Protein AF-A0A212C2M9-F1 (afdb_monomer_lite)

InterPro domains:
  IPR003166 Transcription factor TFIIE beta subunit, DNA-binding domain [PF02186] (7-58)
  IPR003166 Transcription factor TFIIE beta subunit, DNA-binding domain [PS51351] (1-60)
  IPR003166 Transcription factor TFIIE beta subunit, DNA-binding domain [cd07977] (1-60)
  IPR016656 Transcription initiation factor TFIIE, beta subunit [PTHR12716] (7-97)
  IPR036388 Winged helix-like DNA-binding domain superfamily [G3DSA:1.10.10.10] (1-60)
  IPR036390 Winged helix DNA-binding domain superfamily [SSF46785] (1-60)

Sequence (97 aa):
TRHQRGDTHPLTLEEILDETQHLDIGLKQKQWLMSEALVNNPKIEVIDGKYAFKPKYNLKDKKALLRLLDQHDQRGLGGILLEDIEEGLPNSQKAVK

Radius of gyration: 16.23 Å; chains: 1; bounding box: 39×24×42 Å

pLDDT: mean 71.7, std 8.88, range [47.88, 86.81]

Foldseek 3Di:
DQVLVVNQDFAALVVVCVVVVVPVDPPVVSVCCQPPVQVVDPQWDQDPNTTGGRQPQQDAALVSVVVVVVVCVVVVVDDDDLVSVVSRYNPVVVSVD

Secondary structure (DSSP, 8-state):
--GGGT----B-HHHHHHHTT-TT--HHHHHHIIIIITTS-TTEEEETTEEEE--SS---SHHHHHHHHHHHHHTT-----HHHHHHHSTTHHHHH-

Structure (mmCIF, N/CA/C/O backbone):
data_AF-A0A212C2M9-F1
#
_entry.id   AF-A0A212C2M9-F1
#
loop_
_atom_site.group_PDB
_atom_site.id
_atom_site.type_symbol
_atom_site.label_atom_id
_atom_site.label_alt_id
_atom_site.label_comp_id
_atom_site.label_asym_id
_atom_site.label_entity_id
_atom_site.label_seq_id
_atom_site.pdbx_PDB_ins_code
_atom_site.Cartn_x
_atom_site.Cartn_y
_atom_site.Cartn_z
_atom_site.occupancy
_atom_site.B_iso_or_equiv
_atom_site.auth_seq_id
_atom_site.auth_comp_id
_atom_site.auth_asym_id
_atom_site.auth_atom_id
_atom_site.pdbx_PDB_model_num
ATOM 1 N N . THR A 1 1 ? 6.198 4.559 6.232 1.00 53.19 1 THR A N 1
ATOM 2 C CA . THR A 1 1 ? 6.219 4.659 7.714 1.00 53.19 1 THR A CA 1
ATOM 3 C C . THR A 1 1 ? 5.622 3.473 8.501 1.00 53.19 1 THR A C 1
ATOM 5 O O . THR A 1 1 ? 5.591 3.563 9.710 1.00 53.19 1 THR A O 1
ATOM 8 N N . ARG A 1 2 ? 5.278 2.304 7.932 1.00 53.69 2 ARG A N 1
ATOM 9 C CA . ARG A 1 2 ? 5.197 1.006 8.678 1.00 53.69 2 ARG A CA 1
ATOM 10 C C . ARG A 1 2 ? 5.318 -0.170 7.701 1.00 53.69 2 ARG A C 1
ATOM 12 O O . ARG A 1 2 ? 6.240 -0.964 7.813 1.00 53.69 2 ARG A O 1
ATOM 19 N N . HIS A 1 3 ? 4.561 -0.110 6.600 1.00 50.75 3 HIS A N 1
ATOM 20 C CA . HIS A 1 3 ? 4.738 -0.974 5.418 1.00 50.75 3 HIS A CA 1
ATOM 21 C C . HIS A 1 3 ? 6.158 -0.877 4.817 1.00 50.75 3 HIS A C 1
ATOM 23 O O . HIS A 1 3 ? 6.779 -1.887 4.515 1.00 50.75 3 HIS A O 1
ATOM 29 N N . GLN A 1 4 ? 6.736 0.331 4.756 1.00 47.88 4 GLN A N 1
ATOM 30 C CA . GLN A 1 4 ? 8.142 0.551 4.367 1.00 47.88 4 GLN A CA 1
ATOM 31 C C . GLN A 1 4 ? 9.171 -0.069 5.332 1.00 47.88 4 GLN A C 1
ATOM 33 O O . GLN A 1 4 ? 10.331 -0.211 4.959 1.00 47.88 4 GLN A O 1
ATOM 38 N N . ARG A 1 5 ? 8.774 -0.404 6.569 1.00 49.12 5 ARG A N 1
ATOM 39 C CA . ARG A 1 5 ? 9.623 -1.089 7.559 1.00 49.12 5 ARG A CA 1
ATOM 40 C C . ARG A 1 5 ? 9.444 -2.615 7.529 1.00 49.12 5 ARG A C 1
ATOM 42 O O . ARG A 1 5 ? 10.172 -3.304 8.229 1.00 49.12 5 ARG A O 1
ATOM 49 N N . GLY A 1 6 ? 8.532 -3.137 6.701 1.00 51.22 6 GLY A N 1
ATOM 50 C CA . GLY A 1 6 ? 8.213 -4.567 6.620 1.00 51.22 6 GLY A CA 1
ATOM 51 C C . GLY A 1 6 ? 7.100 -5.020 7.570 1.00 51.22 6 GLY A C 1
ATOM 52 O O . GLY A 1 6 ? 6.645 -6.157 7.468 1.00 51.22 6 GLY A O 1
ATOM 53 N N . ASP A 1 7 ? 6.600 -4.130 8.432 1.00 54.06 7 ASP A N 1
ATOM 54 C CA . ASP A 1 7 ? 5.481 -4.409 9.330 1.00 54.06 7 ASP A CA 1
ATOM 55 C C . ASP A 1 7 ? 4.152 -4.265 8.584 1.00 54.06 7 ASP A C 1
ATOM 57 O O . ASP A 1 7 ? 3.541 -3.196 8.529 1.00 54.06 7 ASP A O 1
ATOM 61 N N . THR A 1 8 ? 3.718 -5.372 7.987 1.00 60.66 8 THR A N 1
ATOM 62 C CA . THR A 1 8 ? 2.385 -5.561 7.388 1.00 60.66 8 THR A CA 1
ATOM 63 C C . THR A 1 8 ? 1.480 -6.357 8.326 1.00 60.66 8 THR A C 1
ATOM 65 O O . THR A 1 8 ? 0.693 -7.195 7.890 1.00 60.66 8 THR A O 1
ATOM 68 N N . HIS A 1 9 ? 1.609 -6.144 9.640 1.00 63.62 9 HIS A N 1
ATOM 69 C CA . HIS 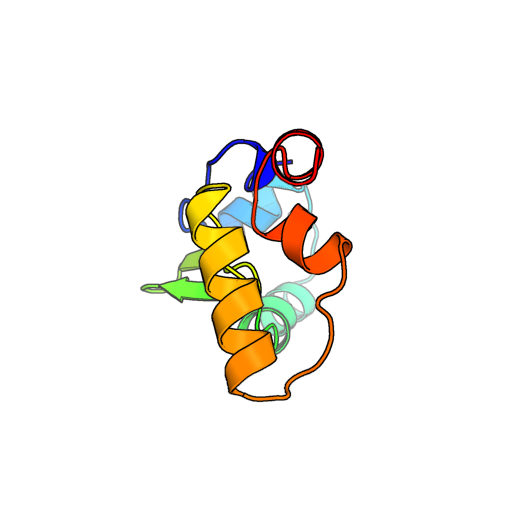A 1 9 ? 0.734 -6.841 10.571 1.00 63.62 9 HIS A CA 1
ATOM 70 C C . HIS A 1 9 ? -0.695 -6.282 10.478 1.00 63.62 9 HIS A C 1
ATOM 72 O O . HIS A 1 9 ? -0.878 -5.069 10.340 1.00 63.62 9 HIS A O 1
ATOM 78 N N . PRO A 1 10 ? -1.708 -7.156 10.548 1.00 69.44 10 PRO A N 1
ATOM 79 C CA . PRO A 1 10 ? -3.095 -6.732 10.574 1.00 69.44 10 PRO A CA 1
ATOM 80 C C . PRO A 1 10 ? -3.370 -5.983 11.886 1.00 69.44 10 PRO A C 1
ATOM 82 O O . PRO A 1 10 ? -3.131 -6.526 12.969 1.00 69.44 10 PRO A O 1
ATOM 85 N N . LEU A 1 11 ? -3.849 -4.744 11.773 1.00 73.31 11 LEU A N 1
ATOM 86 C CA . LEU A 1 11 ? -4.203 -3.856 12.883 1.00 73.31 11 LEU A CA 1
ATOM 87 C C . LEU A 1 11 ? -5.712 -3.648 12.913 1.00 73.31 11 LEU A C 1
ATOM 89 O O . LEU A 1 11 ? -6.360 -3.553 11.871 1.00 73.31 11 LEU A O 1
ATOM 93 N N . THR A 1 12 ? -6.294 -3.545 14.098 1.00 78.88 12 THR A N 1
ATOM 94 C CA . THR A 1 12 ? -7.685 -3.099 14.213 1.00 78.88 12 THR A CA 1
ATOM 95 C C . THR A 1 12 ? -7.798 -1.605 13.903 1.00 78.88 12 THR A C 1
ATOM 97 O O . THR A 1 12 ? -6.838 -0.847 14.037 1.00 78.88 12 THR A O 1
ATOM 100 N N . LEU A 1 13 ? -8.991 -1.155 13.497 1.00 74.00 13 LEU A N 1
ATOM 101 C CA . LEU A 1 13 ? -9.255 0.275 13.297 1.00 74.00 13 LEU A CA 1
ATOM 102 C C . LEU A 1 13 ? -8.935 1.085 14.562 1.00 74.00 13 LEU A C 1
ATOM 104 O O . LEU A 1 13 ? -8.468 2.212 14.467 1.00 74.00 13 LEU A O 1
ATOM 108 N N . GLU A 1 14 ? -9.166 0.503 15.737 1.00 74.06 14 GLU A N 1
ATOM 109 C CA . GLU A 1 14 ? -8.889 1.144 17.021 1.00 74.06 14 GLU A CA 1
ATOM 110 C C . GLU A 1 14 ? -7.392 1.343 17.236 1.00 74.06 14 GLU A C 1
ATOM 112 O O . GLU A 1 14 ? -6.990 2.452 17.560 1.00 74.06 14 GLU A O 1
ATOM 117 N N . GLU A 1 15 ? -6.565 0.334 16.947 1.00 78.62 15 GLU A N 1
ATOM 118 C CA . GLU A 1 15 ? -5.105 0.476 17.006 1.00 78.62 15 GLU A CA 1
ATOM 119 C C . GLU A 1 15 ? -4.579 1.497 15.985 1.00 78.62 15 GLU A C 1
ATOM 121 O O . GLU A 1 15 ? -3.668 2.255 16.294 1.00 78.62 15 GLU A O 1
ATOM 126 N N . ILE A 1 16 ? -5.164 1.573 14.782 1.00 75.88 16 ILE A N 1
ATOM 127 C CA . ILE A 1 16 ? -4.776 2.580 13.777 1.00 75.88 16 ILE A CA 1
ATOM 128 C C . ILE A 1 16 ? -5.129 3.993 14.258 1.00 75.88 16 ILE A C 1
ATOM 130 O O . ILE A 1 16 ? -4.332 4.919 14.103 1.00 75.88 16 ILE A O 1
ATOM 134 N N . LEU A 1 17 ? -6.321 4.179 14.830 1.00 74.44 17 LEU A N 1
ATOM 135 C CA . LEU A 1 17 ? -6.765 5.467 15.371 1.00 74.44 17 LEU A CA 1
ATOM 136 C C . LEU A 1 17 ? -5.940 5.882 16.595 1.00 74.44 17 LEU A C 1
ATOM 138 O O . LEU A 1 17 ? -5.623 7.062 16.733 1.00 74.44 17 LEU A O 1
ATOM 142 N N . ASP A 1 18 ? -5.561 4.921 17.435 1.00 78.38 18 ASP A N 1
ATOM 143 C CA . ASP A 1 18 ? -4.680 5.121 18.587 1.00 78.38 18 ASP A CA 1
ATOM 144 C C . ASP A 1 18 ? -3.273 5.543 18.138 1.00 78.38 18 ASP A C 1
ATOM 146 O O . ASP A 1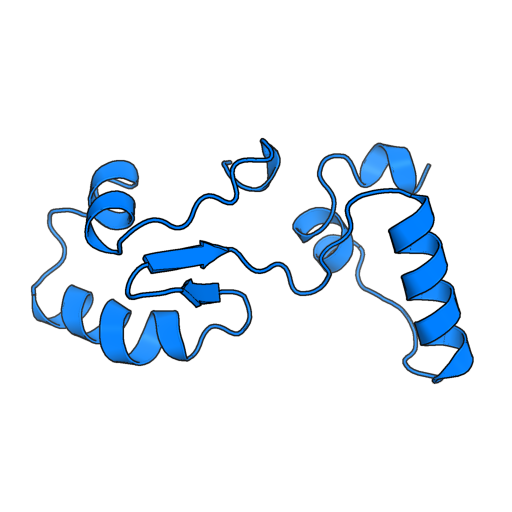 18 ? -2.774 6.598 18.532 1.00 78.38 18 ASP A O 1
ATOM 150 N N . GLU A 1 19 ? -2.683 4.802 17.196 1.00 73.06 19 GLU A N 1
ATOM 151 C CA . GLU A 1 19 ? -1.322 5.039 16.707 1.00 73.06 19 GLU A CA 1
ATOM 152 C C . GLU A 1 19 ? -1.197 6.345 15.910 1.00 73.06 19 GLU A C 1
ATOM 154 O O . GLU A 1 19 ? -0.171 7.024 15.955 1.00 73.06 19 GLU A O 1
ATOM 159 N N . THR A 1 20 ? -2.255 6.733 15.197 1.00 69.12 20 THR A N 1
ATOM 160 C CA . THR A 1 20 ? -2.310 8.011 14.474 1.00 69.12 20 THR A CA 1
ATOM 161 C C . THR A 1 20 ? -2.764 9.177 15.355 1.00 69.12 20 THR A C 1
ATOM 163 O O . THR A 1 20 ? -2.886 10.290 14.846 1.00 69.12 20 THR A O 1
ATOM 166 N N . GLN A 1 21 ? -3.021 8.953 16.651 1.00 68.44 21 GLN A N 1
ATOM 167 C CA . GLN A 1 21 ? -3.583 9.931 17.591 1.00 68.44 21 GLN A CA 1
ATOM 168 C C . GLN A 1 21 ? -4.911 10.565 17.125 1.00 68.44 21 GLN A C 1
ATOM 170 O O . GLN A 1 21 ? -5.253 11.676 17.524 1.00 68.44 21 GLN A O 1
ATOM 175 N N . HIS A 1 22 ? -5.691 9.855 16.306 1.00 65.44 22 HIS A N 1
ATOM 176 C CA . HIS A 1 22 ? -7.029 10.258 15.852 1.00 65.44 22 HIS A CA 1
ATOM 177 C C . HIS A 1 22 ? -8.140 9.687 16.754 1.00 65.44 22 HIS A C 1
ATOM 179 O O . HIS A 1 22 ? -9.251 9.425 16.298 1.00 65.44 22 HIS A O 1
ATOM 185 N N . LEU A 1 23 ? -7.862 9.495 18.047 1.00 63.81 23 LEU A N 1
ATOM 186 C CA . LEU A 1 23 ? -8.834 9.010 19.038 1.00 63.81 23 LEU A CA 1
ATOM 187 C C . LEU A 1 23 ? -10.038 9.952 19.224 1.00 63.81 23 LEU A C 1
ATOM 189 O O . LEU A 1 23 ? -11.114 9.489 19.591 1.00 63.81 23 LEU A O 1
ATOM 193 N N . ASP A 1 24 ? -9.887 11.240 18.902 1.00 66.44 24 ASP A N 1
ATOM 194 C CA . ASP A 1 24 ? -10.948 12.262 18.961 1.00 66.44 24 ASP A CA 1
ATOM 195 C C . ASP A 1 24 ? -11.838 12.296 17.698 1.00 66.44 24 ASP A C 1
ATOM 197 O O . ASP A 1 24 ? -12.508 13.282 17.387 1.00 66.44 24 ASP A O 1
ATOM 201 N N . ILE A 1 25 ? -11.836 11.218 16.912 1.00 74.88 25 ILE A N 1
ATOM 202 C CA . ILE A 1 25 ? -12.713 11.098 15.753 1.00 74.88 25 ILE A CA 1
ATOM 203 C C . ILE A 1 25 ? -14.154 10.841 16.212 1.00 74.88 25 ILE A C 1
ATOM 205 O O . ILE A 1 25 ? -14.442 9.926 16.986 1.00 74.88 25 ILE A O 1
ATOM 209 N N . GLY A 1 26 ? -15.097 11.647 15.725 1.00 78.12 26 GLY A N 1
ATOM 210 C CA . GLY A 1 26 ? -16.505 11.498 16.069 1.00 78.12 26 GLY A CA 1
ATOM 211 C C . GLY A 1 26 ? -17.026 10.110 15.686 1.00 78.12 26 GLY A C 1
ATOM 212 O O . GLY A 1 26 ? -16.649 9.549 14.656 1.00 78.12 26 GLY A O 1
ATOM 213 N N . LEU A 1 27 ? -17.950 9.559 16.481 1.00 78.25 27 LEU A N 1
ATOM 214 C CA . LEU A 1 27 ? -18.477 8.195 16.303 1.00 78.25 27 LEU A CA 1
ATOM 215 C C . LEU A 1 27 ? -18.956 7.914 14.862 1.00 78.25 27 LEU A C 1
ATOM 217 O O . LEU A 1 27 ? -18.728 6.835 14.321 1.00 78.25 27 LEU A O 1
ATOM 221 N N . LYS A 1 28 ? -19.554 8.923 14.210 1.00 78.88 28 LYS A N 1
ATOM 222 C CA . LYS A 1 28 ? -19.979 8.869 12.799 1.00 78.88 28 LYS A CA 1
ATOM 223 C C . LYS A 1 28 ? -18.814 8.684 11.826 1.00 78.88 28 LYS A C 1
ATOM 225 O O . LYS A 1 28 ? -18.941 7.936 10.866 1.00 78.88 28 LYS A O 1
ATOM 230 N N . GLN A 1 29 ? -17.690 9.353 12.063 1.00 78.56 29 GLN A N 1
ATOM 231 C CA . GLN A 1 29 ? -16.501 9.250 11.219 1.00 78.56 29 GLN A CA 1
ATOM 232 C C . GLN A 1 29 ? -15.802 7.900 11.424 1.00 78.56 29 GLN A C 1
ATOM 234 O O . GLN A 1 29 ? -15.403 7.286 10.439 1.00 78.56 29 GLN A O 1
ATOM 239 N N . LYS A 1 30 ? -15.754 7.373 12.660 1.00 78.62 30 LYS A N 1
ATOM 240 C CA . LYS A 1 30 ? -15.306 5.990 12.929 1.00 78.62 30 LYS A CA 1
ATOM 241 C C . LYS A 1 30 ? -16.167 4.973 12.172 1.00 78.62 30 LYS A C 1
ATOM 243 O O . LYS A 1 30 ? -15.639 4.064 11.537 1.00 78.62 30 LYS A O 1
ATOM 248 N N . GLN A 1 31 ? -17.487 5.148 12.198 1.00 79.81 31 GLN A N 1
ATOM 249 C CA . GLN A 1 31 ? -18.430 4.259 11.518 1.00 79.81 31 GLN A CA 1
ATOM 250 C C . GLN A 1 31 ? -18.327 4.347 9.986 1.00 79.81 31 GLN A C 1
ATOM 252 O O . GLN A 1 31 ? -18.373 3.320 9.307 1.00 79.81 31 GLN A O 1
ATOM 257 N N . TRP A 1 32 ? -18.114 5.546 9.438 1.00 84.12 32 TRP A N 1
ATOM 258 C CA . TRP A 1 32 ? -17.848 5.749 8.011 1.00 84.12 32 TRP A CA 1
ATOM 259 C C . TRP A 1 32 ? -16.510 5.132 7.577 1.00 84.12 32 TRP A C 1
ATOM 261 O O . TRP A 1 32 ? -16.443 4.453 6.555 1.00 84.12 32 TRP A O 1
ATOM 271 N N . LEU A 1 33 ? -15.457 5.272 8.388 1.00 77.88 33 LEU A N 1
ATOM 272 C CA . LEU A 1 33 ? -14.169 4.621 8.137 1.00 77.88 33 LEU A CA 1
ATOM 273 C C . LEU A 1 33 ? -14.306 3.096 8.102 1.00 77.88 33 LEU A C 1
ATOM 275 O O . LEU A 1 33 ? -13.798 2.455 7.186 1.00 77.88 33 LEU A O 1
ATOM 279 N N . MET A 1 34 ? -15.023 2.528 9.074 1.00 74.44 34 MET A N 1
ATOM 280 C CA . MET A 1 34 ? -15.211 1.083 9.203 1.00 74.44 34 MET A CA 1
ATOM 281 C C . MET A 1 34 ? -16.079 0.483 8.089 1.00 74.44 34 MET A C 1
ATOM 283 O O . MET A 1 34 ? -15.778 -0.606 7.614 1.00 74.44 34 MET A O 1
ATOM 287 N N . SER A 1 35 ? -17.162 1.160 7.695 1.00 74.56 35 SER A N 1
ATOM 288 C CA . SER A 1 35 ? -18.144 0.604 6.749 1.00 74.56 35 SER A CA 1
ATOM 289 C C . SER A 1 35 ? -17.882 0.965 5.290 1.00 74.56 35 SER A C 1
ATOM 291 O O . SER A 1 35 ? -18.140 0.143 4.415 1.00 74.56 35 SER A O 1
ATOM 293 N N . GLU A 1 36 ? -17.356 2.160 5.018 1.00 75.69 36 GLU A N 1
ATOM 294 C CA . GLU A 1 36 ? -17.172 2.662 3.656 1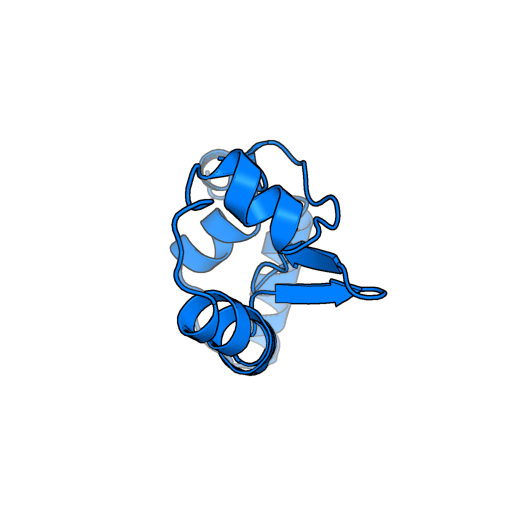.00 75.69 36 GLU A CA 1
ATOM 295 C C . GLU A 1 36 ? -15.696 2.839 3.315 1.00 75.69 36 GLU A C 1
ATOM 297 O O . GLU A 1 36 ? -15.229 2.260 2.340 1.00 75.69 36 GLU A O 1
ATOM 302 N N . ALA A 1 37 ? -14.928 3.603 4.096 1.00 75.50 37 ALA A N 1
ATOM 303 C CA . ALA A 1 37 ? -13.596 4.019 3.652 1.00 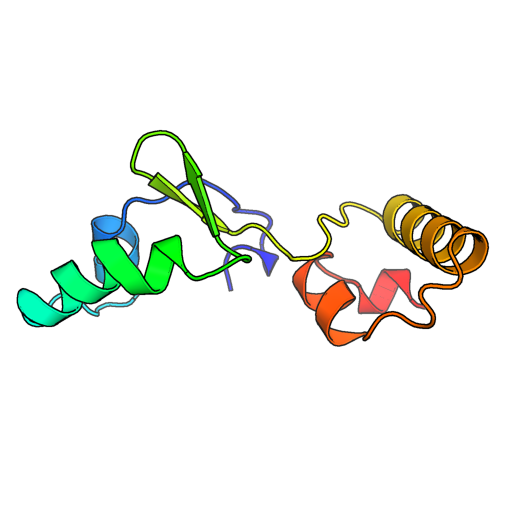75.50 37 ALA A CA 1
ATOM 304 C C . ALA A 1 37 ? -12.594 2.855 3.561 1.00 75.50 37 ALA A C 1
ATOM 306 O O . ALA A 1 37 ? -11.860 2.753 2.579 1.00 75.50 37 ALA A O 1
ATOM 307 N N . LEU A 1 38 ? -12.554 1.976 4.569 1.00 73.06 38 LEU A N 1
ATOM 308 C CA . LEU A 1 38 ? -11.611 0.852 4.606 1.00 73.06 38 LEU A CA 1
ATOM 309 C C . LEU A 1 38 ? -12.029 -0.281 3.667 1.00 73.06 38 LEU A C 1
ATOM 311 O O . LEU A 1 38 ? -11.169 -0.922 3.072 1.00 73.06 38 LEU A O 1
ATOM 315 N N . VAL A 1 39 ? -13.336 -0.499 3.505 1.00 70.88 39 VAL A N 1
ATOM 316 C CA . VAL A 1 39 ? -13.893 -1.532 2.616 1.00 70.88 39 VAL A CA 1
ATOM 317 C C . VAL A 1 39 ? -13.763 -1.126 1.148 1.00 70.88 39 VAL A C 1
ATOM 319 O O . VAL A 1 39 ? -13.505 -1.968 0.292 1.00 70.88 39 VAL A O 1
ATOM 322 N N . ASN A 1 40 ? -13.901 0.167 0.847 1.00 73.00 40 ASN A N 1
ATOM 323 C CA . ASN A 1 40 ? -13.790 0.695 -0.512 1.00 73.00 40 ASN A CA 1
ATOM 324 C C . ASN A 1 40 ? -12.332 0.950 -0.938 1.00 73.00 40 ASN A C 1
ATOM 326 O O . ASN A 1 40 ? -12.080 1.357 -2.070 1.00 73.00 40 ASN A O 1
ATOM 330 N N . ASN A 1 41 ? -11.351 0.730 -0.054 1.00 72.75 41 ASN A N 1
ATOM 331 C CA . ASN A 1 41 ? -9.948 0.915 -0.395 1.00 72.75 41 ASN A CA 1
ATOM 332 C C . ASN A 1 41 ? -9.339 -0.399 -0.919 1.00 72.75 41 ASN A C 1
ATOM 334 O O . ASN A 1 41 ? -9.066 -1.301 -0.126 1.00 72.75 41 ASN A O 1
ATOM 338 N N . PRO A 1 42 ? -9.028 -0.511 -2.226 1.00 69.94 42 PRO A N 1
ATOM 339 C CA . PRO A 1 42 ? -8.422 -1.717 -2.791 1.00 69.94 42 PRO A CA 1
ATOM 340 C C . PRO A 1 42 ? -7.008 -1.988 -2.254 1.00 69.94 42 PRO A C 1
ATOM 342 O O . PRO A 1 42 ? -6.455 -3.058 -2.507 1.00 69.94 42 PRO A O 1
ATOM 345 N N . LYS A 1 43 ? -6.419 -1.027 -1.524 1.00 68.75 43 LYS A N 1
ATOM 346 C CA . LYS A 1 43 ? -5.108 -1.146 -0.878 1.00 68.75 43 LYS A CA 1
ATOM 347 C C . LYS A 1 43 ? -5.169 -1.714 0.545 1.00 68.75 43 LYS A C 1
ATOM 349 O O . LYS A 1 43 ? -4.173 -1.682 1.268 1.00 68.75 43 LYS A O 1
ATOM 354 N N . ILE A 1 44 ? -6.333 -2.180 0.991 1.00 74.81 44 ILE A N 1
ATOM 355 C CA . ILE A 1 44 ? -6.538 -2.712 2.339 1.00 74.81 44 ILE A CA 1
ATOM 356 C C . ILE A 1 44 ? -7.155 -4.104 2.232 1.00 74.81 44 ILE A C 1
ATOM 358 O O . ILE A 1 44 ? -8.095 -4.334 1.479 1.00 74.81 44 ILE A O 1
ATOM 362 N N . GLU A 1 45 ? -6.602 -5.050 2.982 1.00 76.31 45 GLU A N 1
ATOM 363 C CA . GLU A 1 45 ? -7.134 -6.399 3.120 1.00 76.31 45 GLU A CA 1
ATOM 364 C C . GLU A 1 45 ? -7.738 -6.558 4.510 1.00 76.31 45 GLU A C 1
ATOM 366 O O . GLU A 1 45 ? -7.073 -6.327 5.520 1.00 76.31 45 GLU A O 1
ATOM 371 N N . VAL A 1 46 ? -9.014 -6.935 4.563 1.00 73.81 46 VAL A N 1
ATOM 372 C CA . VAL A 1 46 ? -9.707 -7.198 5.823 1.00 73.81 46 VAL A CA 1
ATOM 373 C C . VAL A 1 46 ? -9.523 -8.672 6.170 1.00 73.81 46 VAL A C 1
ATOM 375 O O . VAL A 1 46 ? -10.072 -9.545 5.503 1.00 73.81 46 VAL A O 1
ATOM 378 N N . ILE A 1 47 ? -8.743 -8.949 7.212 1.00 73.62 47 ILE A N 1
ATOM 379 C CA . ILE A 1 47 ? -8.484 -10.290 7.737 1.00 73.62 47 ILE A CA 1
ATOM 380 C C . ILE A 1 47 ? -9.089 -10.353 9.138 1.00 73.62 47 ILE A C 1
ATOM 382 O O . ILE A 1 47 ? -8.562 -9.746 10.065 1.00 73.62 47 ILE A O 1
ATOM 386 N N . ASP A 1 48 ? -10.196 -11.081 9.293 1.00 69.44 48 ASP A N 1
ATOM 387 C CA . ASP A 1 48 ? -10.798 -11.386 10.603 1.00 69.44 48 ASP A CA 1
ATOM 388 C C . ASP A 1 48 ? -11.110 -10.136 11.463 1.00 69.44 48 ASP A C 1
ATOM 390 O O . ASP A 1 48 ? -10.833 -10.072 12.657 1.00 69.44 48 ASP A O 1
ATOM 394 N N . GLY A 1 49 ? -11.631 -9.076 10.830 1.00 68.88 49 GLY A N 1
ATOM 395 C CA . GLY A 1 49 ? -11.933 -7.798 11.498 1.00 68.88 49 GLY A CA 1
ATOM 396 C C . GLY A 1 49 ? -10.721 -6.886 11.725 1.00 68.88 49 GLY A C 1
ATOM 397 O O . GLY A 1 49 ? -10.861 -5.800 12.291 1.00 68.88 49 GLY A O 1
ATOM 398 N N . LYS A 1 50 ? -9.541 -7.291 11.250 1.00 76.19 50 LYS A N 1
ATOM 399 C CA . LYS A 1 50 ? -8.325 -6.480 11.222 1.00 76.19 50 LYS A CA 1
ATOM 400 C C . LYS A 1 50 ? -8.023 -6.018 9.803 1.00 76.19 50 LYS A C 1
ATOM 402 O O . LYS A 1 50 ? -8.296 -6.717 8.833 1.00 76.19 50 LYS A O 1
ATOM 407 N N . TYR A 1 51 ? -7.420 -4.849 9.690 1.00 77.12 51 TYR A N 1
ATOM 408 C CA . TYR A 1 51 ? -7.041 -4.221 8.438 1.00 77.12 51 TYR A CA 1
ATOM 409 C C . TYR A 1 51 ? -5.538 -4.392 8.238 1.00 77.12 51 TYR A C 1
ATOM 411 O O . TYR A 1 51 ? -4.724 -3.906 9.025 1.00 77.12 51 TYR A O 1
ATOM 419 N N . ALA A 1 52 ? -5.168 -5.114 7.187 1.00 74.00 52 ALA A N 1
ATOM 420 C CA . ALA A 1 52 ? -3.799 -5.228 6.717 1.00 74.00 52 ALA A CA 1
ATOM 421 C C . ALA A 1 52 ? -3.604 -4.337 5.488 1.00 74.00 52 ALA A C 1
ATOM 423 O O . ALA A 1 52 ? -4.478 -4.227 4.628 1.00 74.00 52 ALA A O 1
ATOM 424 N N . PHE A 1 53 ? -2.440 -3.703 5.385 1.00 72.38 53 PHE A N 1
ATOM 425 C CA . PHE A 1 53 ? -2.086 -2.948 4.190 1.00 72.38 53 PHE A CA 1
ATOM 426 C C . PHE A 1 53 ? -1.747 -3.913 3.050 1.00 72.38 53 PHE A C 1
ATOM 428 O O . PHE A 1 53 ? -0.817 -4.714 3.165 1.00 72.38 53 PHE A O 1
ATOM 435 N N . LYS A 1 54 ? -2.483 -3.813 1.943 1.00 72.06 54 LYS A N 1
ATOM 436 C CA . LYS A 1 54 ? -2.268 -4.590 0.726 1.00 72.06 54 LYS A CA 1
ATOM 437 C C . LYS A 1 54 ? -1.787 -3.656 -0.382 1.00 72.06 54 LYS A C 1
ATOM 439 O O . LYS A 1 54 ? -2.606 -2.980 -0.996 1.00 72.06 54 LYS A O 1
ATOM 444 N N . PRO A 1 55 ? -0.480 -3.594 -0.676 1.00 69.81 55 PRO A N 1
ATOM 445 C CA . PRO A 1 55 ? -0.012 -2.795 -1.798 1.00 69.81 55 PRO A CA 1
ATOM 446 C C . PRO A 1 55 ? -0.612 -3.323 -3.105 1.00 69.81 55 PRO A C 1
ATOM 448 O O . PRO A 1 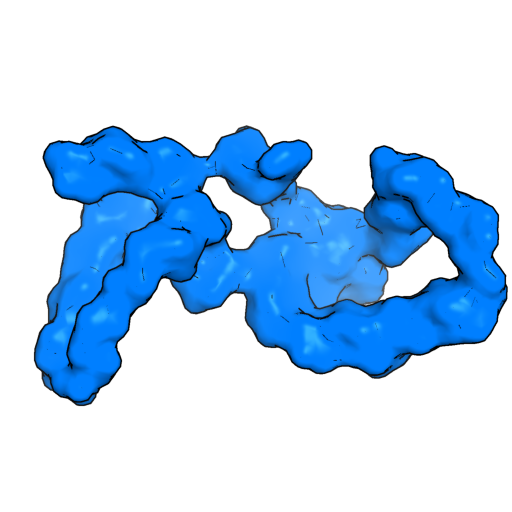55 ? -0.838 -4.528 -3.260 1.00 69.81 55 PRO A O 1
ATOM 451 N N . LYS A 1 56 ? -0.814 -2.423 -4.071 1.00 67.12 56 LYS A N 1
ATOM 452 C CA . LYS A 1 56 ? -1.325 -2.763 -5.410 1.00 67.12 56 LYS A CA 1
ATOM 453 C C . LYS A 1 56 ? -0.484 -3.851 -6.088 1.00 67.12 56 LYS A C 1
ATOM 455 O O . LYS A 1 56 ? -1.023 -4.732 -6.753 1.00 67.12 56 LYS A O 1
ATOM 460 N N . TYR A 1 57 ? 0.825 -3.831 -5.837 1.00 69.19 57 TYR A N 1
ATOM 461 C CA . TYR A 1 57 ? 1.760 -4.878 -6.226 1.00 69.19 57 TYR A CA 1
ATOM 462 C C . TYR A 1 57 ? 2.568 -5.324 -5.009 1.00 69.19 57 TYR A C 1
ATOM 464 O O . TYR A 1 57 ? 3.363 -4.565 -4.469 1.00 69.19 57 TYR A O 1
ATOM 472 N N . ASN A 1 58 ? 2.388 -6.567 -4.565 1.00 66.81 58 ASN A N 1
ATOM 473 C CA . ASN A 1 58 ? 3.151 -7.116 -3.443 1.00 66.81 58 ASN A CA 1
ATOM 474 C C . ASN A 1 58 ? 4.549 -7.559 -3.905 1.00 66.81 58 ASN A C 1
ATOM 476 O O . ASN A 1 58 ? 4.803 -8.741 -4.155 1.00 66.81 58 ASN A O 1
ATOM 480 N N . LEU A 1 59 ? 5.442 -6.591 -4.089 1.00 70.19 59 LEU A N 1
ATOM 481 C CA . LEU A 1 59 ? 6.790 -6.809 -4.592 1.00 70.19 59 LEU A CA 1
ATOM 482 C C . LEU A 1 59 ? 7.751 -7.018 -3.424 1.00 70.19 59 LEU A C 1
ATOM 484 O O . LEU A 1 59 ? 8.110 -6.087 -2.720 1.00 70.19 59 LEU A O 1
ATOM 488 N N . LYS A 1 60 ? 8.204 -8.258 -3.233 1.00 65.62 60 LYS A N 1
ATOM 489 C CA . LYS A 1 60 ? 9.168 -8.585 -2.170 1.00 65.62 60 LYS A CA 1
ATOM 490 C C . LYS A 1 60 ? 10.627 -8.385 -2.588 1.00 65.62 60 LYS A C 1
ATOM 492 O O . LYS A 1 60 ? 11.464 -8.081 -1.750 1.00 65.62 60 LYS A O 1
ATOM 497 N N . ASP A 1 61 ? 10.923 -8.511 -3.885 1.00 71.88 61 ASP A N 1
ATOM 498 C CA . ASP A 1 61 ? 12.290 -8.535 -4.417 1.00 71.88 61 ASP A CA 1
ATOM 499 C C . ASP A 1 61 ? 12.379 -7.987 -5.850 1.00 71.88 61 ASP A C 1
ATOM 501 O O . ASP A 1 61 ? 11.400 -8.011 -6.602 1.00 71.88 61 ASP A O 1
ATOM 505 N N . LYS A 1 62 ? 13.597 -7.635 -6.297 1.00 73.75 62 LYS A N 1
ATOM 506 C CA . LYS A 1 62 ? 13.893 -7.276 -7.705 1.00 73.75 62 LYS A CA 1
ATOM 507 C C . LYS A 1 62 ? 13.416 -8.349 -8.695 1.00 73.75 62 LYS A C 1
ATOM 509 O O . LYS A 1 62 ? 12.922 -8.021 -9.768 1.00 73.75 62 LYS A O 1
ATOM 514 N N . LYS A 1 63 ? 13.499 -9.636 -8.326 1.00 78.62 63 LYS A N 1
ATOM 515 C CA . LYS A 1 63 ? 12.974 -10.746 -9.147 1.00 78.62 63 LYS A CA 1
ATOM 516 C C . LYS A 1 63 ? 11.452 -10.696 -9.304 1.00 78.62 63 LYS A C 1
ATOM 518 O O . LYS A 1 63 ? 10.951 -11.036 -10.372 1.00 78.62 63 LYS A O 1
ATOM 523 N N . ALA A 1 64 ? 10.728 -10.298 -8.258 1.00 77.81 64 ALA A N 1
ATOM 524 C CA . ALA A 1 64 ? 9.278 -10.142 -8.321 1.00 77.81 64 ALA A CA 1
ATOM 525 C C . ALA A 1 64 ? 8.902 -8.969 -9.233 1.00 77.81 64 ALA A C 1
ATOM 527 O O . ALA A 1 64 ? 7.987 -9.105 -10.038 1.00 77.81 64 ALA A O 1
ATOM 528 N N . LEU A 1 65 ? 9.664 -7.870 -9.173 1.00 79.38 65 LEU A N 1
ATOM 529 C CA . LEU A 1 65 ? 9.485 -6.730 -10.071 1.00 79.38 65 LEU A CA 1
ATOM 530 C C . LEU A 1 65 ? 9.707 -7.128 -11.537 1.00 79.38 65 LEU A C 1
ATOM 532 O O . LEU A 1 65 ? 8.882 -6.815 -12.388 1.00 79.38 65 LEU A O 1
ATOM 536 N N . LEU A 1 66 ? 10.782 -7.866 -11.828 1.00 81.69 66 LEU A N 1
ATOM 537 C CA . LEU A 1 66 ? 11.068 -8.326 -13.190 1.00 81.69 66 LEU A CA 1
ATOM 538 C C . LEU A 1 66 ? 9.955 -9.234 -13.730 1.00 81.69 66 LEU A C 1
ATOM 540 O O . LEU A 1 66 ? 9.519 -9.059 -14.860 1.00 81.69 66 LEU A O 1
ATOM 544 N N . ARG A 1 67 ? 9.456 -10.166 -12.904 1.00 83.88 67 ARG A N 1
ATOM 545 C CA . ARG A 1 67 ? 8.315 -11.024 -13.263 1.00 83.88 67 ARG A CA 1
ATOM 546 C C . ARG A 1 67 ? 7.044 -10.225 -13.520 1.00 83.88 67 ARG A C 1
ATOM 548 O O . ARG A 1 67 ? 6.304 -10.576 -14.427 1.00 83.88 67 ARG A O 1
ATOM 555 N N . LEU A 1 68 ? 6.789 -9.184 -12.728 1.00 81.94 68 LEU A N 1
ATOM 556 C CA . LEU A 1 68 ? 5.628 -8.315 -12.903 1.00 81.94 68 LEU A CA 1
ATOM 557 C C . LEU A 1 68 ? 5.694 -7.572 -14.245 1.00 81.94 68 LEU A C 1
ATOM 559 O O . LEU A 1 68 ? 4.704 -7.543 -14.969 1.00 81.94 68 LEU A O 1
ATOM 563 N N . LEU A 1 69 ? 6.866 -7.022 -14.584 1.00 81.81 69 LEU A N 1
ATOM 564 C CA . LEU A 1 69 ? 7.107 -6.344 -15.861 1.00 81.81 69 LEU A CA 1
ATOM 565 C C . LEU A 1 69 ? 6.966 -7.302 -17.048 1.00 81.81 69 LEU A C 1
ATOM 567 O O . LEU A 1 69 ? 6.301 -6.960 -18.019 1.00 81.81 69 LEU A O 1
ATOM 571 N N . ASP A 1 70 ? 7.518 -8.512 -16.940 1.00 85.56 70 ASP A N 1
ATOM 572 C CA . ASP A 1 70 ? 7.396 -9.556 -17.965 1.00 85.56 70 ASP A CA 1
ATOM 573 C C . ASP A 1 70 ? 5.927 -9.950 -18.192 1.00 85.56 70 ASP A C 1
ATOM 575 O O . ASP A 1 70 ? 5.451 -10.016 -19.322 1.00 85.56 70 ASP A O 1
ATOM 579 N N . GLN A 1 71 ? 5.150 -10.100 -17.114 1.00 83.69 71 GLN A N 1
ATOM 580 C CA . GLN A 1 71 ? 3.714 -10.365 -17.209 1.00 83.69 71 GLN A CA 1
ATOM 581 C C . GLN A 1 71 ? 2.935 -9.201 -17.838 1.00 83.69 71 GLN A C 1
ATOM 583 O O . GLN A 1 71 ? 1.955 -9.432 -18.547 1.00 83.69 71 GLN A O 1
ATOM 588 N N . HIS A 1 72 ? 3.339 -7.962 -17.553 1.00 84.94 72 HIS A N 1
ATOM 589 C CA . HIS A 1 72 ? 2.742 -6.757 -18.127 1.00 84.94 72 HIS A CA 1
ATOM 590 C C . HIS A 1 72 ? 2.996 -6.661 -19.632 1.00 84.94 72 HIS A C 1
ATOM 592 O O . HIS A 1 72 ? 2.064 -6.353 -20.377 1.00 84.94 72 HIS A O 1
ATOM 598 N N . ASP A 1 73 ? 4.218 -6.976 -20.063 1.00 84.50 73 ASP A N 1
ATOM 599 C CA . ASP A 1 73 ? 4.609 -7.039 -21.471 1.00 84.50 73 ASP A CA 1
ATOM 600 C C . ASP A 1 73 ? 3.826 -8.135 -22.208 1.00 84.50 73 ASP A C 1
ATOM 602 O O . ASP A 1 73 ? 3.109 -7.848 -23.166 1.00 84.50 73 ASP A O 1
ATOM 606 N N . GLN A 1 74 ? 3.815 -9.362 -21.670 1.00 86.81 74 GLN A N 1
ATOM 607 C CA . GLN A 1 74 ? 3.074 -10.492 -22.248 1.00 86.81 74 GLN A CA 1
ATOM 608 C C . GLN A 1 74 ? 1.567 -10.233 -22.376 1.00 86.81 74 GLN A C 1
ATOM 610 O O . GLN A 1 74 ? 0.915 -10.753 -23.282 1.00 86.81 74 GLN A O 1
ATOM 615 N N . ARG A 1 75 ? 0.988 -9.462 -21.450 1.00 84.75 75 ARG A N 1
ATOM 616 C CA . ARG A 1 75 ? -0.443 -9.124 -21.451 1.00 84.75 75 ARG A CA 1
ATOM 617 C C . ARG A 1 75 ? -0.766 -7.833 -22.203 1.00 84.75 75 ARG A C 1
ATOM 619 O O . ARG A 1 75 ? -1.944 -7.510 -22.325 1.00 84.75 75 ARG A O 1
ATOM 626 N N . GLY A 1 76 ? 0.236 -7.088 -22.673 1.00 83.38 76 GLY A N 1
ATOM 627 C CA . GLY A 1 76 ? 0.038 -5.789 -23.316 1.00 83.38 76 GLY A CA 1
ATOM 628 C C . GLY A 1 76 ? -0.577 -4.732 -22.391 1.00 83.38 76 GLY A C 1
ATOM 629 O O . GLY A 1 76 ? -1.252 -3.821 -22.859 1.00 83.38 76 GLY A O 1
ATOM 630 N N . LEU A 1 77 ? -0.365 -4.846 -21.075 1.00 77.50 77 LEU A N 1
ATOM 631 C CA . LEU A 1 77 ? -0.934 -3.944 -20.062 1.00 77.50 77 LEU A CA 1
ATOM 632 C C . LEU A 1 77 ? -0.185 -2.601 -19.962 1.00 77.50 77 LEU A C 1
ATOM 634 O O . LEU A 1 77 ? -0.561 -1.741 -19.167 1.00 77.50 77 LEU A O 1
ATOM 638 N N . GLY A 1 78 ? 0.867 -2.410 -20.764 1.00 81.56 78 GLY A N 1
ATOM 639 C CA . GLY A 1 78 ? 1.672 -1.193 -20.787 1.00 81.56 78 GLY A CA 1
ATOM 640 C C . GLY A 1 78 ? 2.601 -1.061 -19.578 1.00 81.56 78 GLY A C 1
ATOM 641 O O . GLY A 1 78 ? 2.944 -2.043 -18.919 1.00 81.56 78 GLY A O 1
ATOM 642 N N . GLY A 1 79 ? 3.036 0.171 -19.310 1.00 76.69 79 GLY A N 1
ATOM 643 C CA . GLY A 1 79 ? 3.981 0.482 -18.238 1.00 76.69 79 GLY A CA 1
ATOM 644 C C . GLY A 1 79 ? 3.356 0.489 -16.843 1.00 76.69 79 GLY A C 1
ATOM 645 O O . GLY A 1 79 ? 2.154 0.682 -16.673 1.00 76.69 79 GLY A O 1
ATOM 646 N N . ILE A 1 80 ? 4.208 0.318 -15.836 1.00 79.38 80 ILE A N 1
ATOM 647 C CA . ILE A 1 80 ? 3.845 0.426 -14.421 1.00 79.38 80 ILE A CA 1
ATOM 648 C C . ILE A 1 80 ? 4.451 1.719 -13.884 1.00 79.38 80 ILE A C 1
ATOM 650 O O . ILE A 1 80 ? 5.605 2.037 -14.177 1.00 79.38 80 ILE A O 1
ATOM 654 N N . LEU A 1 81 ? 3.671 2.471 -13.112 1.00 76.31 81 LEU A N 1
ATOM 655 C CA . LEU A 1 81 ? 4.142 3.693 -12.473 1.00 76.31 81 LEU A CA 1
ATOM 656 C C . LEU A 1 81 ? 5.184 3.366 -11.396 1.00 76.31 81 LEU A C 1
ATOM 658 O O . LEU A 1 81 ? 5.053 2.392 -10.654 1.00 76.31 81 LEU A O 1
ATOM 662 N N . LEU A 1 82 ? 6.218 4.201 -11.288 1.00 71.19 82 LEU A N 1
ATOM 663 C CA . LEU A 1 82 ? 7.292 3.974 -10.319 1.00 71.19 82 LEU A CA 1
ATOM 664 C C . LEU A 1 82 ? 6.784 4.071 -8.870 1.00 71.19 82 LEU A C 1
ATOM 666 O O . LEU A 1 82 ? 7.219 3.293 -8.025 1.00 71.19 82 LEU A O 1
ATOM 670 N N . GLU A 1 83 ? 5.806 4.949 -8.620 1.00 71.25 83 GLU A N 1
ATOM 671 C CA . GLU A 1 83 ? 5.115 5.098 -7.328 1.00 71.25 83 GLU A CA 1
ATOM 672 C C . GLU A 1 83 ? 4.411 3.804 -6.885 1.00 71.25 83 GLU A C 1
ATOM 674 O O . GLU A 1 83 ? 4.491 3.427 -5.718 1.00 71.25 83 GLU A O 1
ATOM 679 N N . ASP A 1 84 ? 3.801 3.066 -7.822 1.00 73.06 84 ASP A N 1
ATOM 680 C CA . ASP A 1 84 ? 3.124 1.792 -7.548 1.00 73.06 84 ASP A CA 1
ATOM 681 C C . ASP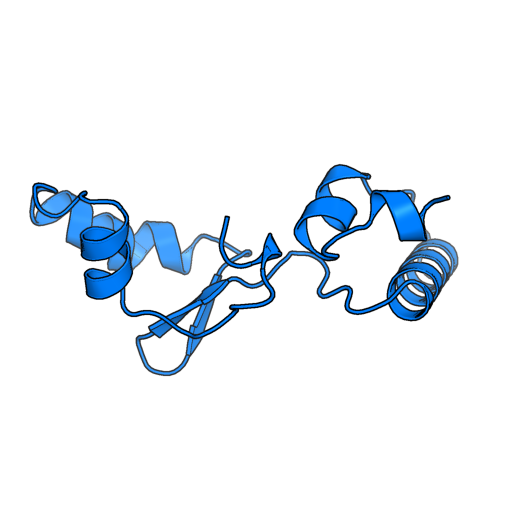 A 1 84 ? 4.145 0.706 -7.138 1.00 73.06 84 ASP A C 1
ATOM 683 O O . ASP A 1 84 ? 3.835 -0.199 -6.359 1.00 73.06 84 ASP A O 1
ATOM 687 N N . ILE A 1 85 ? 5.383 0.800 -7.641 1.00 74.75 85 ILE A N 1
ATOM 688 C CA . ILE A 1 85 ? 6.495 -0.092 -7.283 1.00 74.75 85 ILE A CA 1
ATOM 689 C C . ILE A 1 85 ? 7.134 0.333 -5.956 1.00 74.75 85 ILE A C 1
ATOM 691 O O . ILE A 1 85 ? 7.470 -0.528 -5.146 1.00 74.75 85 ILE A O 1
ATOM 695 N N . GLU A 1 86 ? 7.286 1.635 -5.712 1.00 70.44 86 GLU A N 1
ATOM 696 C CA . GLU A 1 86 ? 7.751 2.206 -4.440 1.00 70.44 86 GLU A CA 1
ATOM 697 C C . GLU A 1 86 ? 6.827 1.866 -3.267 1.00 70.44 86 GLU A C 1
ATOM 699 O O . GLU A 1 86 ? 7.303 1.617 -2.159 1.00 70.44 86 GLU A O 1
ATOM 704 N N . GLU A 1 87 ? 5.519 1.806 -3.512 1.00 69.62 87 GLU A N 1
ATOM 705 C CA . GLU A 1 87 ? 4.522 1.429 -2.510 1.00 69.62 87 GLU A CA 1
ATOM 706 C C . GLU A 1 87 ? 4.590 -0.067 -2.152 1.00 69.62 87 GLU A C 1
ATOM 708 O O . GLU A 1 87 ? 4.377 -0.451 -1.000 1.00 69.62 87 GLU A O 1
ATOM 713 N N . GLY A 1 88 ? 4.906 -0.911 -3.138 1.00 65.94 88 GLY A N 1
ATOM 714 C CA . GLY A 1 88 ? 4.971 -2.363 -2.997 1.00 65.94 88 GLY A CA 1
ATOM 715 C C . GLY A 1 88 ? 6.309 -2.919 -2.524 1.00 65.94 88 GLY A C 1
ATOM 716 O O . GLY A 1 88 ? 6.328 -3.951 -1.855 1.00 65.94 88 GLY A O 1
ATOM 717 N N . LEU A 1 89 ? 7.414 -2.256 -2.876 1.00 66.81 89 LEU A N 1
ATOM 718 C CA . LEU A 1 89 ? 8.777 -2.724 -2.642 1.00 66.81 89 LEU A CA 1
ATOM 719 C C . LEU A 1 89 ? 9.547 -1.737 -1.750 1.00 66.81 89 LEU A C 1
ATOM 721 O O . LEU A 1 89 ? 9.987 -0.684 -2.230 1.00 66.81 89 LEU A O 1
ATOM 725 N N . PRO A 1 90 ? 9.815 -2.080 -0.477 1.00 59.62 90 PRO A N 1
ATOM 726 C CA . PRO A 1 90 ? 10.721 -1.286 0.342 1.00 59.62 90 PRO A CA 1
ATOM 727 C C . PRO A 1 90 ? 12.123 -1.288 -0.298 1.00 59.62 90 PRO A C 1
ATOM 729 O O . PRO A 1 90 ? 12.722 -2.341 -0.503 1.00 59.62 90 PRO A O 1
ATOM 732 N N . ASN A 1 91 ? 12.666 -0.101 -0.599 1.00 57.81 91 ASN A N 1
ATOM 733 C CA . ASN A 1 91 ? 13.921 0.127 -1.347 1.00 57.81 91 ASN A CA 1
ATOM 734 C C . ASN A 1 91 ? 13.871 -0.129 -2.867 1.00 57.81 91 ASN A C 1
ATOM 736 O O . ASN A 1 91 ? 14.890 -0.486 -3.467 1.00 57.81 91 ASN A O 1
ATOM 740 N N . SER A 1 92 ? 12.735 0.105 -3.523 1.00 62.19 92 SER A N 1
ATOM 741 C CA . SER A 1 92 ? 12.617 0.083 -4.994 1.00 62.19 92 SER A CA 1
ATOM 742 C C . SER A 1 92 ? 13.721 0.863 -5.733 1.00 62.19 92 SER A C 1
ATOM 744 O O . SER A 1 92 ? 14.232 0.372 -6.734 1.00 62.19 92 SER A O 1
ATOM 746 N N . GLN A 1 93 ? 14.184 2.001 -5.201 1.00 59.59 93 GLN A N 1
ATOM 747 C CA . GLN A 1 93 ? 15.308 2.793 -5.730 1.00 59.59 93 GLN A CA 1
ATOM 748 C C . GLN A 1 93 ? 16.586 1.961 -5.955 1.00 59.59 93 GLN A C 1
ATOM 750 O O . GLN A 1 93 ? 17.338 2.220 -6.890 1.00 59.59 93 GLN A O 1
ATOM 755 N N . LYS A 1 94 ? 16.839 0.938 -5.123 1.00 60.91 94 LYS A N 1
ATOM 756 C CA . LYS A 1 94 ? 17.958 -0.008 -5.293 1.00 60.91 94 LYS A CA 1
ATOM 757 C C . LYS A 1 94 ? 17.655 -1.117 -6.300 1.00 60.91 94 LYS A C 1
ATOM 759 O O . LYS A 1 94 ? 18.581 -1.649 -6.898 1.00 60.91 94 LYS A O 1
ATOM 764 N N . ALA A 1 95 ? 16.390 -1.503 -6.444 1.00 59.16 95 ALA A N 1
ATOM 765 C CA . ALA A 1 95 ? 15.972 -2.570 -7.350 1.00 59.16 95 ALA A CA 1
ATOM 766 C C . ALA A 1 95 ? 15.859 -2.098 -8.808 1.00 59.16 95 ALA A C 1
ATOM 768 O O . ALA A 1 95 ? 16.127 -2.884 -9.716 1.00 59.16 95 ALA A O 1
ATOM 769 N N . VAL A 1 96 ? 15.484 -0.832 -9.009 1.00 61.28 96 VAL A N 1
ATOM 770 C CA . VAL A 1 96 ? 15.393 -0.166 -10.318 1.00 61.28 96 VAL A CA 1
ATOM 771 C C . VAL A 1 96 ? 16.776 0.249 -10.841 1.00 61.28 96 VAL A C 1
ATOM 773 O O . VAL A 1 96 ? 16.956 0.342 -12.052 1.00 61.28 96 VAL A O 1
ATOM 776 N N . LYS A 1 97 ? 17.754 0.451 -9.947 1.00 52.69 97 LYS A N 1
ATOM 777 C CA . LYS A 1 97 ? 19.157 0.701 -10.307 1.00 52.69 97 LYS A CA 1
ATOM 778 C C . LYS A 1 97 ? 19.875 -0.531 -10.870 1.00 52.69 97 LYS A C 1
ATOM 780 O O . LYS A 1 97 ? 19.504 -1.693 -10.543 1.00 52.69 97 LYS A O 1
#

Organism: Cervus elaphus hippelaphus (NCBI:txid46360)